Protein AF-A0A2V5JU66-F1 (afdb_monomer)

Structure (mmCIF, N/CA/C/O backbone):
data_AF-A0A2V5JU66-F1
#
_entry.id   AF-A0A2V5JU66-F1
#
loop_
_atom_site.group_PDB
_atom_site.id
_atom_site.type_symbol
_atom_site.label_atom_id
_atom_site.label_alt_id
_atom_site.label_comp_id
_atom_site.label_asym_id
_atom_site.label_entity_id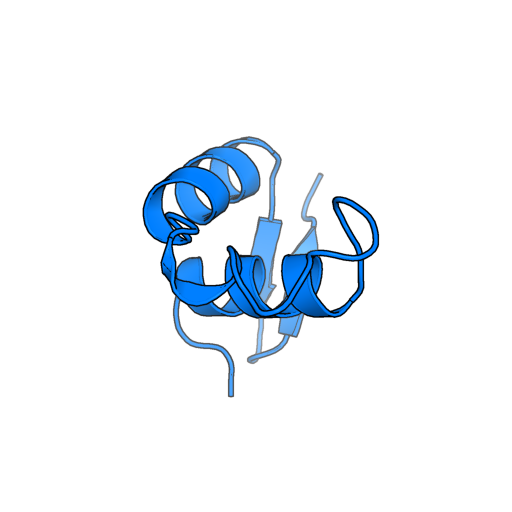
_atom_site.label_seq_id
_atom_site.pdbx_PDB_ins_code
_atom_site.Cartn_x
_atom_site.Cartn_y
_atom_site.Cartn_z
_atom_site.occupancy
_atom_site.B_iso_or_equiv
_atom_site.auth_seq_id
_atom_site.auth_comp_id
_atom_site.auth_asym_id
_atom_site.auth_atom_id
_atom_site.pdbx_PDB_model_num
ATOM 1 N N . MET A 1 1 ? 0.805 -14.519 -8.387 1.00 64.69 1 MET A N 1
ATOM 2 C CA . MET A 1 1 ? 1.660 -13.669 -9.235 1.00 64.69 1 MET A CA 1
ATOM 3 C C . MET A 1 1 ? 1.103 -12.268 -9.103 1.00 64.69 1 MET A C 1
ATOM 5 O O . MET A 1 1 ? -0.115 -12.148 -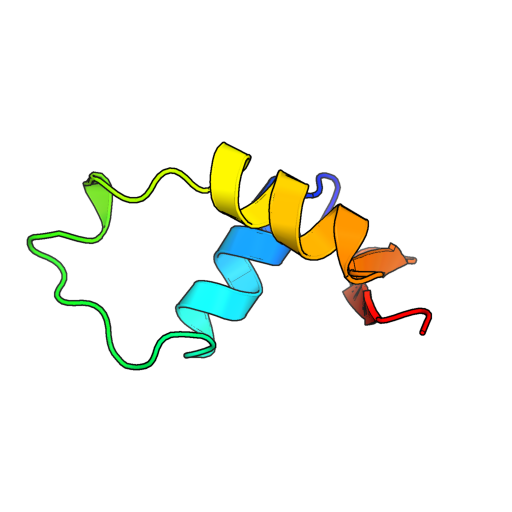9.101 1.00 64.69 1 MET A O 1
ATOM 9 N N . LEU A 1 2 ? 1.936 -11.264 -8.830 1.00 81.94 2 LEU A N 1
ATOM 10 C CA . LEU A 1 2 ? 1.462 -9.879 -8.845 1.00 81.94 2 LEU A CA 1
ATOM 11 C C . LEU A 1 2 ? 1.277 -9.477 -10.299 1.00 81.94 2 LEU A C 1
ATOM 13 O O . LEU A 1 2 ? 2.186 -9.709 -11.092 1.00 81.94 2 LEU A O 1
ATOM 17 N N . ASP A 1 3 ? 0.149 -8.862 -10.623 1.00 85.62 3 ASP A N 1
ATOM 18 C CA . ASP A 1 3 ? -0.131 -8.435 -11.996 1.00 85.62 3 ASP A CA 1
ATOM 19 C C . ASP A 1 3 ? -0.566 -6.966 -12.055 1.00 85.62 3 ASP A C 1
ATOM 21 O O . ASP A 1 3 ? -0.562 -6.351 -13.122 1.00 85.62 3 ASP A O 1
ATOM 25 N N . ARG A 1 4 ? -0.926 -6.371 -10.909 1.00 91.06 4 ARG A N 1
ATOM 26 C CA . ARG A 1 4 ? -1.419 -4.995 -10.823 1.00 91.06 4 ARG A CA 1
ATOM 27 C C . ARG A 1 4 ? -0.727 -4.208 -9.706 1.00 91.06 4 ARG A C 1
ATOM 29 O O . ARG A 1 4 ? -0.354 -4.787 -8.685 1.00 91.06 4 ARG A O 1
ATOM 36 N N . PRO A 1 5 ? -0.645 -2.870 -9.821 1.00 92.19 5 PRO A N 1
ATOM 37 C CA . PRO A 1 5 ? -0.121 -2.003 -8.761 1.00 92.19 5 PRO A CA 1
ATOM 38 C C . PRO A 1 5 ? -0.806 -2.184 -7.395 1.00 92.19 5 PRO A C 1
ATOM 40 O O . PRO A 1 5 ? -0.169 -2.036 -6.356 1.00 92.19 5 PRO A O 1
ATOM 43 N N . GLN A 1 6 ? -2.094 -2.539 -7.372 1.00 95.62 6 GLN A N 1
ATOM 44 C CA . GLN A 1 6 ? -2.830 -2.835 -6.138 1.00 95.62 6 GLN A CA 1
ATOM 45 C C . GLN A 1 6 ? -2.303 -4.074 -5.422 1.00 95.62 6 GLN A C 1
ATOM 47 O O . GLN A 1 6 ? -2.337 -4.115 -4.197 1.00 95.62 6 GLN A O 1
ATOM 52 N N . ASP A 1 7 ? -1.805 -5.061 -6.165 1.00 95.25 7 ASP A N 1
ATOM 53 C CA . ASP A 1 7 ? -1.253 -6.274 -5.571 1.00 95.25 7 ASP A CA 1
ATOM 54 C C . ASP A 1 7 ? 0.088 -5.946 -4.881 1.00 95.25 7 ASP A C 1
ATOM 56 O O . ASP A 1 7 ? 0.352 -6.443 -3.789 1.00 95.25 7 ASP A O 1
ATOM 60 N N . VAL A 1 8 ? 0.882 -5.024 -5.451 1.00 95.75 8 VAL A N 1
ATOM 61 C CA . VAL A 1 8 ? 2.084 -4.462 -4.800 1.00 95.75 8 VAL A CA 1
ATOM 62 C C . VAL A 1 8 ? 1.710 -3.697 -3.536 1.00 95.75 8 VAL A C 1
ATOM 64 O O . VAL A 1 8 ? 2.307 -3.918 -2.488 1.00 95.75 8 VAL A O 1
ATOM 67 N N . ALA A 1 9 ? 0.701 -2.825 -3.611 1.00 96.81 9 ALA A N 1
ATOM 68 C CA . ALA A 1 9 ? 0.219 -2.093 -2.444 1.00 96.81 9 ALA A CA 1
ATOM 69 C C . ALA A 1 9 ? -0.252 -3.041 -1.336 1.00 96.81 9 ALA A C 1
ATOM 71 O O . ALA A 1 9 ? 0.092 -2.840 -0.177 1.00 96.81 9 ALA A O 1
ATOM 72 N N . TYR A 1 10 ? -1.007 -4.084 -1.687 1.00 95.25 10 TYR A N 1
ATOM 73 C CA . TYR A 1 10 ? -1.454 -5.098 -0.740 1.00 95.25 10 TYR A CA 1
ATOM 74 C C . TYR A 1 10 ? -0.271 -5.804 -0.080 1.00 95.25 10 TYR A C 1
ATOM 76 O O . TYR A 1 10 ? -0.218 -5.854 1.146 1.00 95.25 10 TYR A O 1
ATOM 84 N N . GLN A 1 11 ? 0.689 -6.286 -0.875 1.00 95.12 11 GLN A N 1
ATOM 85 C CA . GLN A 1 11 ? 1.869 -6.977 -0.366 1.00 95.12 11 GLN A CA 1
ATOM 86 C C . GLN A 1 11 ? 2.673 -6.089 0.588 1.00 95.12 11 GLN A C 1
ATOM 88 O O . GLN A 1 11 ? 2.938 -6.498 1.710 1.00 95.12 11 GLN A O 1
ATOM 93 N N . LEU A 1 12 ? 3.018 -4.865 0.182 1.00 95.56 12 LEU A N 1
ATOM 94 C CA . LEU A 1 12 ? 3.840 -3.980 1.011 1.00 95.56 12 LEU A CA 1
ATOM 95 C C . LEU A 1 12 ? 3.131 -3.592 2.313 1.00 95.56 12 LEU A C 1
ATOM 97 O O . LEU A 1 12 ? 3.754 -3.523 3.369 1.00 95.56 12 LEU A O 1
ATOM 101 N N . VAL A 1 13 ? 1.820 -3.353 2.260 1.00 95.69 13 VAL A N 1
ATOM 102 C CA . VAL A 1 13 ? 1.015 -3.086 3.459 1.00 95.69 13 VAL A CA 1
ATOM 103 C C . VAL A 1 13 ? 1.005 -4.299 4.392 1.00 95.69 13 VAL A C 1
ATOM 105 O O . VAL A 1 13 ? 1.162 -4.123 5.597 1.00 95.69 13 VAL A O 1
ATOM 108 N N . ASP A 1 14 ? 0.841 -5.509 3.854 1.00 94.19 14 ASP A N 1
ATOM 109 C CA . ASP A 1 14 ? 0.842 -6.758 4.628 1.00 94.19 14 ASP A CA 1
ATOM 110 C C . ASP A 1 14 ? 2.229 -7.062 5.230 1.00 94.19 14 ASP A C 1
ATOM 112 O O . ASP A 1 14 ? 2.323 -7.525 6.363 1.00 94.19 14 ASP A O 1
ATOM 116 N N . GLU A 1 15 ? 3.305 -6.691 4.529 1.00 94.88 15 GLU A N 1
ATOM 117 C CA . GLU A 1 15 ? 4.697 -6.743 5.004 1.00 94.88 15 GLU A CA 1
ATOM 118 C C . GLU A 1 15 ? 5.036 -5.655 6.041 1.00 94.88 15 GLU A C 1
ATOM 120 O O . GLU A 1 15 ? 6.113 -5.676 6.640 1.00 94.88 15 GLU A O 1
ATOM 125 N N . GLY A 1 16 ? 4.118 -4.718 6.298 1.00 95.12 16 GLY A N 1
ATOM 126 C CA . GLY A 1 16 ? 4.255 -3.721 7.357 1.00 95.12 16 GLY A CA 1
ATOM 127 C C . GLY A 1 16 ? 4.808 -2.369 6.910 1.00 95.12 16 GLY A C 1
ATOM 128 O O . GLY A 1 16 ? 5.314 -1.628 7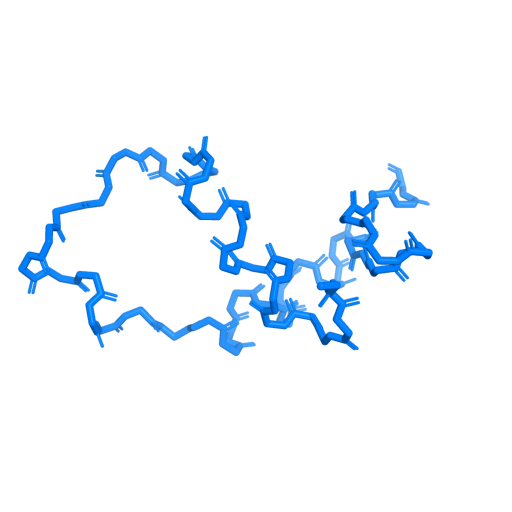.752 1.00 95.12 16 GLY A O 1
ATOM 129 N N . LEU A 1 17 ? 4.666 -1.993 5.632 1.00 94.56 17 LEU A N 1
ATOM 130 C CA . LEU A 1 17 ? 5.037 -0.663 5.116 1.00 94.56 17 LEU A CA 1
ATOM 131 C C . LEU A 1 17 ? 4.472 0.493 5.966 1.00 94.56 17 LEU A C 1
ATOM 133 O O . LEU A 1 17 ? 5.124 1.524 6.120 1.00 94.56 17 LEU A O 1
ATOM 137 N N . TYR A 1 18 ? 3.280 0.315 6.544 1.00 94.50 18 TYR A N 1
ATOM 138 C CA . TYR A 1 18 ? 2.633 1.285 7.439 1.00 94.50 18 TYR A CA 1
ATOM 139 C C . TYR A 1 18 ? 2.493 0.773 8.883 1.00 94.50 18 TYR A C 1
ATOM 141 O O . TYR A 1 18 ? 1.657 1.261 9.643 1.00 94.50 18 TYR A O 1
ATOM 149 N N . GLY A 1 19 ? 3.310 -0.211 9.267 1.00 95.12 19 GLY A N 1
ATOM 150 C CA . GLY A 1 19 ? 3.212 -0.911 10.545 1.00 95.12 19 GLY A CA 1
ATOM 151 C C . GLY A 1 19 ? 2.050 -1.906 10.605 1.00 95.12 19 GLY A C 1
ATOM 152 O O . GLY A 1 19 ? 1.455 -2.270 9.591 1.00 95.12 19 GLY A O 1
ATOM 153 N N . THR A 1 20 ? 1.731 -2.368 11.816 1.00 95.44 20 THR A N 1
ATOM 154 C CA . THR A 1 20 ? 0.650 -3.335 12.038 1.00 95.44 20 THR A CA 1
ATOM 155 C C . THR A 1 20 ? -0.712 -2.658 11.947 1.00 95.44 20 THR A C 1
ATOM 157 O O . THR A 1 20 ? -1.050 -1.800 12.763 1.00 95.44 20 THR A O 1
ATOM 160 N N . ILE A 1 21 ? -1.522 -3.092 10.986 1.00 95.06 21 ILE A N 1
ATOM 161 C CA . ILE A 1 21 ? -2.890 -2.612 10.803 1.00 95.06 21 ILE A CA 1
ATOM 162 C C . ILE A 1 21 ? -3.861 -3.546 11.542 1.00 95.06 21 ILE A C 1
ATOM 164 O O . ILE A 1 21 ? -3.858 -4.746 11.270 1.00 95.06 21 ILE A O 1
ATOM 168 N N . PRO A 1 22 ? -4.724 -3.026 12.435 1.00 95.69 22 PRO A N 1
ATOM 169 C CA . PRO A 1 22 ? -5.772 -3.818 13.073 1.00 95.69 22 PRO A CA 1
ATOM 170 C C . PRO A 1 22 ? -6.771 -4.419 12.073 1.00 95.69 22 PRO A C 1
ATOM 172 O O . PRO A 1 22 ? -7.244 -3.734 11.163 1.00 95.69 22 PRO A O 1
ATOM 175 N N . ASP A 1 23 ? -7.194 -5.663 12.314 1.00 94.62 23 ASP A N 1
ATOM 176 C CA . ASP A 1 23 ? -8.169 -6.371 11.466 1.00 94.62 23 ASP A CA 1
ATOM 177 C C . ASP A 1 23 ? -9.501 -5.622 11.327 1.00 94.62 23 ASP A C 1
ATOM 179 O O . ASP A 1 23 ? -10.132 -5.654 10.271 1.00 94.62 23 ASP A O 1
ATOM 183 N N . SER A 1 24 ? -9.902 -4.885 12.367 1.00 96.94 24 SER A N 1
ATOM 184 C CA . SER A 1 24 ? -11.132 -4.087 12.370 1.00 96.94 24 SER A CA 1
ATOM 185 C C . SER A 1 24 ? -11.141 -2.974 11.321 1.00 96.94 24 SER A C 1
ATOM 187 O O . SER A 1 24 ? -12.221 -2.554 10.904 1.00 96.94 24 SER A O 1
ATOM 189 N N . ILE A 1 25 ? -9.966 -2.504 10.883 1.00 95.62 25 ILE A N 1
ATOM 190 C CA . ILE A 1 25 ? -9.838 -1.442 9.878 1.00 95.62 25 ILE A CA 1
ATOM 191 C C . ILE A 1 25 ? -9.247 -1.925 8.547 1.00 95.62 25 ILE A C 1
ATOM 193 O O . ILE A 1 25 ? -9.335 -1.197 7.561 1.00 95.62 25 ILE A O 1
ATOM 197 N N . LYS A 1 26 ? -8.698 -3.150 8.479 1.00 93.31 26 LYS A N 1
ATOM 198 C CA . LYS A 1 26 ? -8.031 -3.693 7.276 1.00 93.31 26 LYS A CA 1
ATOM 199 C C . LYS A 1 26 ? -8.941 -3.671 6.040 1.00 93.31 26 LYS A C 1
ATOM 201 O O . LYS A 1 26 ? -8.493 -3.332 4.950 1.00 93.31 26 LYS A O 1
ATOM 206 N N . GLY A 1 27 ? -10.237 -3.941 6.220 1.00 94.25 27 GLY A N 1
ATOM 207 C CA . GLY A 1 27 ? -11.236 -3.908 5.143 1.00 94.25 27 GLY A CA 1
ATOM 208 C C . GLY A 1 27 ? -11.583 -2.513 4.600 1.00 94.25 27 GLY A C 1
ATOM 209 O O . GLY A 1 27 ? -12.249 -2.422 3.573 1.00 94.25 27 GLY A O 1
ATOM 210 N N . TYR A 1 28 ? -11.141 -1.437 5.257 1.00 96.19 28 TYR A N 1
ATOM 211 C CA . TYR A 1 28 ? -11.406 -0.051 4.849 1.00 96.19 28 TYR A CA 1
ATOM 212 C C . TYR A 1 28 ? -10.223 0.601 4.120 1.00 96.19 28 TYR A C 1
ATOM 214 O O . TYR A 1 28 ? -10.281 1.782 3.778 1.00 96.19 28 TYR A O 1
ATOM 222 N N . ILE A 1 29 ? -9.140 -0.143 3.887 1.00 95.94 29 ILE A N 1
ATOM 223 C CA . ILE A 1 29 ? -7.945 0.379 3.225 1.00 95.94 29 ILE A CA 1
ATOM 224 C C . ILE A 1 29 ? -8.189 0.500 1.723 1.00 95.94 29 ILE A C 1
ATOM 226 O O . ILE A 1 29 ? -8.482 -0.478 1.035 1.00 95.94 29 ILE A O 1
ATOM 230 N N . ASP A 1 30 ? -7.991 1.707 1.195 1.00 96.94 30 ASP A N 1
ATOM 231 C CA . ASP A 1 30 ? -8.023 1.954 -0.242 1.00 96.94 30 ASP A CA 1
ATOM 232 C C . ASP A 1 30 ? -6.655 1.648 -0.874 1.00 96.94 30 ASP A C 1
ATOM 234 O O . ASP A 1 30 ? -5.801 2.519 -1.073 1.00 96.94 30 ASP A O 1
ATOM 238 N N . TYR A 1 31 ? -6.461 0.377 -1.230 1.00 96.62 31 TYR A N 1
ATOM 239 C CA . TYR A 1 31 ? -5.259 -0.090 -1.921 1.00 96.62 31 TYR A CA 1
ATOM 240 C C . TYR A 1 31 ? -5.067 0.542 -3.305 1.00 96.62 31 TYR A C 1
ATOM 242 O O . TYR A 1 31 ? -3.948 0.557 -3.809 1.00 96.62 31 TYR A O 1
ATOM 250 N N . THR A 1 32 ? -6.109 1.108 -3.925 1.00 96.81 32 THR A N 1
ATOM 251 C CA . THR A 1 32 ? -5.972 1.798 -5.219 1.00 96.81 32 THR A CA 1
ATOM 252 C C . THR A 1 32 ? -5.261 3.135 -5.051 1.00 96.81 32 THR A C 1
ATOM 254 O O . THR A 1 32 ? -4.424 3.499 -5.879 1.00 96.81 32 THR A O 1
ATOM 257 N N . LYS A 1 33 ? -5.558 3.867 -3.972 1.00 97.56 33 LYS A N 1
ATOM 258 C CA . LYS A 1 33 ? -4.871 5.128 -3.657 1.00 97.56 33 LYS A CA 1
ATOM 259 C C . LYS A 1 33 ? -3.420 4.888 -3.273 1.00 97.56 33 LYS A C 1
ATOM 261 O O . LYS A 1 33 ? -2.546 5.548 -3.825 1.00 97.56 33 LYS A O 1
ATOM 266 N N . ILE A 1 34 ? -3.172 3.897 -2.418 1.00 97.31 34 ILE A N 1
ATOM 267 C CA . ILE A 1 34 ? -1.813 3.504 -2.028 1.00 97.31 34 ILE A CA 1
ATOM 268 C C . ILE A 1 34 ? -1.010 3.084 -3.263 1.00 97.31 34 ILE A C 1
ATOM 270 O O . ILE A 1 34 ? 0.086 3.586 -3.477 1.00 97.31 34 ILE A O 1
ATOM 274 N N . ALA A 1 35 ? -1.573 2.228 -4.119 1.00 97.00 35 ALA A N 1
ATOM 275 C CA . ALA A 1 35 ? -0.921 1.794 -5.351 1.00 97.00 35 ALA A CA 1
ATOM 276 C C . ALA A 1 35 ? -0.527 2.959 -6.263 1.00 97.00 35 ALA A C 1
ATOM 278 O O . ALA A 1 35 ? 0.590 2.983 -6.771 1.00 97.00 35 ALA A O 1
ATOM 279 N N . ARG A 1 36 ? -1.415 3.944 -6.449 1.00 96.88 36 ARG A N 1
ATOM 280 C CA . ARG A 1 36 ? -1.109 5.144 -7.240 1.00 96.88 36 ARG A CA 1
ATOM 281 C C . ARG A 1 36 ? 0.095 5.891 -6.669 1.00 96.88 36 ARG A C 1
ATOM 283 O O . ARG A 1 36 ? 0.982 6.281 -7.424 1.00 96.88 36 ARG A O 1
ATOM 290 N N . ASP A 1 37 ? 0.108 6.100 -5.359 1.00 97.38 37 ASP A N 1
ATOM 291 C CA . ASP A 1 37 ? 1.168 6.850 -4.692 1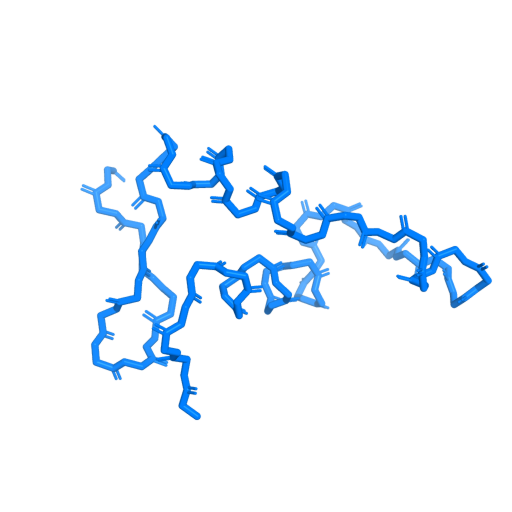.00 97.38 37 ASP A CA 1
ATOM 292 C C . ASP A 1 37 ? 2.500 6.074 -4.742 1.00 97.38 37 ASP A C 1
ATOM 294 O O . ASP A 1 37 ? 3.536 6.654 -5.055 1.00 97.38 37 ASP A O 1
ATOM 298 N N . LEU A 1 38 ? 2.462 4.752 -4.559 1.00 96.38 38 LEU A N 1
ATOM 299 C CA . LEU A 1 38 ? 3.610 3.857 -4.726 1.00 96.38 38 LEU A CA 1
ATOM 300 C C . LEU A 1 38 ? 4.164 3.878 -6.157 1.00 96.38 38 LEU A C 1
ATOM 302 O O . LEU A 1 38 ? 5.377 3.953 -6.342 1.00 96.38 38 LEU A O 1
ATOM 306 N N . THR A 1 39 ? 3.305 3.880 -7.179 1.00 95.62 39 THR A N 1
ATOM 307 C CA . THR A 1 39 ? 3.742 4.009 -8.578 1.00 95.62 39 THR A CA 1
ATOM 308 C C . THR A 1 39 ? 4.456 5.337 -8.831 1.00 95.62 39 THR A C 1
ATOM 310 O O . THR A 1 39 ? 5.481 5.351 -9.507 1.00 95.62 39 THR A O 1
ATOM 313 N N . LEU A 1 40 ? 3.975 6.444 -8.254 1.00 95.94 40 LEU A N 1
ATOM 314 C CA . LEU A 1 40 ? 4.662 7.741 -8.337 1.00 95.94 40 LEU A CA 1
ATOM 315 C C . LEU A 1 40 ? 6.015 7.747 -7.608 1.00 95.94 40 LEU A C 1
ATOM 317 O O . LEU A 1 40 ? 6.893 8.525 -7.968 1.00 95.94 40 LEU A O 1
ATOM 321 N N . GLN A 1 41 ? 6.186 6.880 -6.610 1.00 95.12 41 GLN A N 1
ATOM 322 C CA . GLN A 1 41 ? 7.444 6.671 -5.887 1.00 95.12 41 GLN A CA 1
ATOM 323 C C . GLN A 1 41 ? 8.385 5.671 -6.574 1.00 95.12 41 GLN A C 1
ATOM 325 O O . GLN A 1 41 ? 9.485 5.453 -6.077 1.00 95.12 41 GLN A O 1
ATOM 330 N N . GLY A 1 42 ? 7.982 5.062 -7.695 1.00 95.12 42 GLY A N 1
ATOM 331 C CA . GLY A 1 42 ? 8.828 4.123 -8.430 1.00 95.12 42 GLY A CA 1
ATOM 332 C C . GLY A 1 42 ? 8.558 2.646 -8.178 1.00 95.12 42 GLY A C 1
ATOM 333 O O . GLY A 1 42 ? 9.300 1.807 -8.683 1.00 95.12 42 GLY A O 1
ATOM 334 N N . TRP A 1 43 ? 7.523 2.295 -7.419 1.00 96.25 43 TRP A N 1
ATOM 335 C CA . TRP A 1 43 ? 7.149 0.898 -7.229 1.00 96.25 43 TRP A CA 1
ATOM 336 C C . TRP A 1 43 ? 6.351 0.369 -8.417 1.00 96.25 43 TRP A C 1
ATOM 338 O O . TRP A 1 43 ? 5.371 0.967 -8.865 1.00 96.25 43 TRP A O 1
ATOM 348 N N . THR A 1 44 ? 6.753 -0.800 -8.902 1.00 93.31 44 THR A N 1
ATOM 349 C CA . THR A 1 44 ? 6.109 -1.498 -10.012 1.00 93.31 44 THR A CA 1
ATOM 350 C C . THR A 1 44 ? 6.183 -3.014 -9.823 1.00 93.31 44 THR A C 1
ATOM 352 O O . THR A 1 44 ? 6.800 -3.515 -8.883 1.00 93.31 44 THR A O 1
ATOM 355 N N . VAL A 1 45 ? 5.537 -3.752 -10.720 1.00 93.25 45 VAL A N 1
ATOM 356 C CA . VAL A 1 45 ? 5.639 -5.208 -10.812 1.00 93.25 45 VAL A CA 1
ATOM 357 C C . VAL A 1 45 ? 6.634 -5.562 -11.914 1.00 93.25 45 VAL A C 1
ATOM 359 O O . VAL A 1 45 ? 6.430 -5.203 -13.072 1.00 93.25 45 VAL A O 1
ATOM 362 N N . VAL A 1 46 ? 7.677 -6.320 -11.577 1.00 92.56 46 VAL A N 1
ATOM 363 C CA . VAL A 1 46 ? 8.615 -6.903 -12.547 1.00 92.56 46 VAL A CA 1
ATOM 364 C C . VAL A 1 46 ? 8.643 -8.411 -12.339 1.00 92.56 46 VAL A C 1
ATOM 366 O O . VAL A 1 46 ? 8.959 -8.880 -11.251 1.00 92.56 46 VAL A O 1
ATOM 369 N N . ASN A 1 47 ? 8.287 -9.185 -13.368 1.00 92.00 47 ASN A N 1
ATOM 370 C CA . ASN A 1 47 ? 8.235 -10.655 -13.308 1.00 92.00 47 ASN A CA 1
ATOM 371 C C . ASN A 1 47 ? 7.419 -11.204 -12.117 1.00 92.00 47 ASN A C 1
ATOM 373 O O . ASN A 1 47 ? 7.774 -12.219 -11.522 1.00 92.00 47 ASN A O 1
ATOM 377 N N . GLY A 1 48 ? 6.328 -10.522 -11.755 1.00 90.75 48 GLY A N 1
ATOM 378 C CA . GLY A 1 48 ? 5.468 -10.913 -10.637 1.00 90.75 48 GLY A CA 1
ATOM 379 C C . GLY A 1 48 ? 5.997 -10.546 -9.248 1.00 90.75 48 GLY A C 1
ATOM 380 O O . GLY A 1 48 ? 5.426 -11.013 -8.265 1.00 90.75 48 GLY A O 1
ATOM 381 N N . VAL A 1 49 ? 7.050 -9.727 -9.164 1.00 91.62 49 VAL A N 1
ATOM 382 C CA . VAL A 1 49 ? 7.684 -9.277 -7.917 1.00 91.62 49 VAL A CA 1
ATOM 383 C C . VAL A 1 49 ? 7.570 -7.757 -7.789 1.00 91.62 49 VAL A C 1
ATOM 385 O O . VAL A 1 49 ? 7.815 -7.025 -8.752 1.00 91.62 49 VAL A O 1
ATOM 388 N N . ALA A 1 50 ? 7.220 -7.275 -6.596 1.00 94.31 50 ALA A N 1
ATOM 389 C CA . ALA A 1 50 ? 7.235 -5.854 -6.269 1.00 94.31 50 ALA A CA 1
ATOM 390 C C . ALA A 1 50 ? 8.676 -5.323 -6.319 1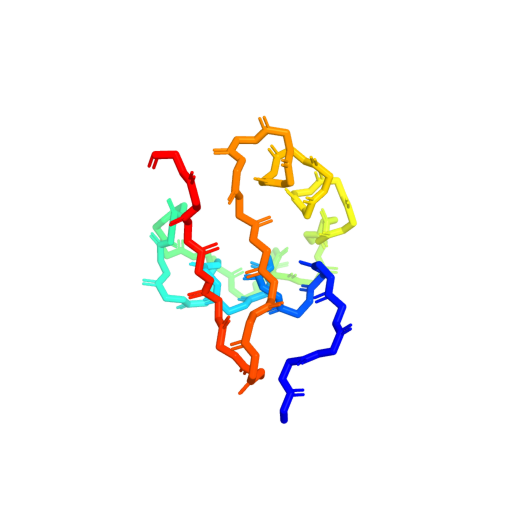.00 94.31 50 ALA A C 1
ATOM 392 O O . ALA A 1 50 ? 9.546 -5.804 -5.598 1.00 94.31 50 ALA A O 1
ATOM 393 N N . THR A 1 51 ? 8.942 -4.351 -7.187 1.00 94.00 51 THR A N 1
ATOM 394 C CA . THR A 1 51 ? 10.282 -3.792 -7.408 1.00 94.00 51 THR A CA 1
ATOM 395 C C . THR A 1 51 ? 10.222 -2.270 -7.382 1.00 94.00 51 THR A C 1
ATOM 397 O O . 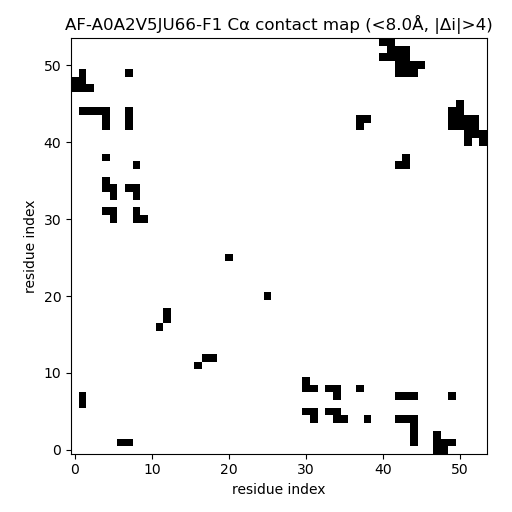THR A 1 51 ? 9.360 -1.679 -8.032 1.00 94.00 51 THR A O 1
ATOM 400 N N . CYS A 1 52 ? 11.153 -1.641 -6.663 1.00 93.69 52 CYS A N 1
ATOM 401 C CA . CYS A 1 52 ? 11.392 -0.200 -6.723 1.00 93.69 52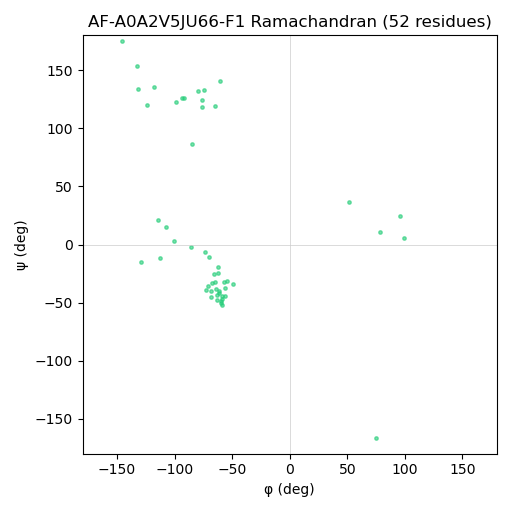 CYS A CA 1
ATOM 402 C C . CYS A 1 52 ? 12.469 0.091 -7.777 1.00 93.69 52 CYS A C 1
ATOM 404 O O . CYS A 1 52 ? 13.542 -0.509 -7.732 1.00 93.69 52 CYS A O 1
ATOM 406 N N . ILE A 1 53 ? 12.171 0.969 -8.738 1.00 90.44 53 ILE A N 1
ATOM 407 C CA . ILE A 1 53 ? 13.069 1.302 -9.863 1.00 90.44 53 ILE A CA 1
ATOM 408 C C . ILE A 1 53 ? 13.716 2.696 -9.752 1.00 90.44 53 ILE A C 1
ATOM 410 O O . ILE A 1 53 ? 14.252 3.195 -10.741 1.00 90.44 53 ILE A O 1
ATOM 414 N N . TYR A 1 54 ? 13.669 3.303 -8.562 1.00 69.94 54 TYR A N 1
ATOM 415 C CA . TYR A 1 54 ? 14.355 4.547 -8.192 1.00 69.94 54 TYR A CA 1
ATOM 4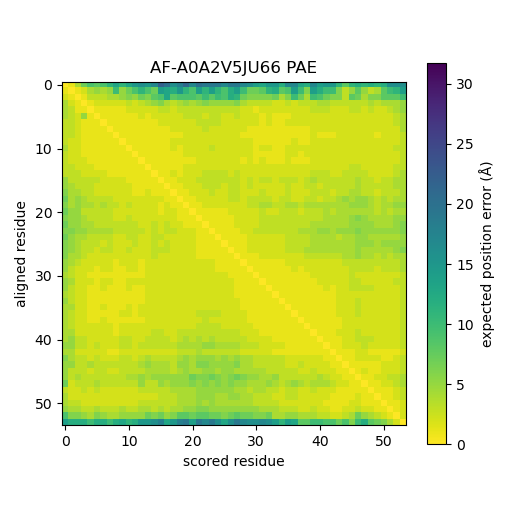16 C C . TYR A 1 54 ? 15.305 4.323 -7.017 1.00 69.94 54 TYR A C 1
ATOM 418 O O . TYR A 1 54 ? 14.978 3.462 -6.165 1.00 69.94 54 TYR A O 1
#

Secondary structure (DSSP, 8-state):
---SHH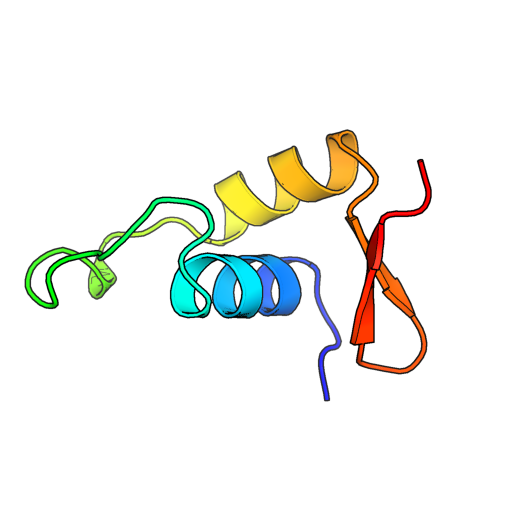HHHHHHHHTTTT-PPPHHHHTT--HHHHHHHHHHTTEEEETTEEEE--

Organism: NCBI:txid2211139

Sequence (54 aa):
MLDRPQDVAYQLVDEGLYGTIPDSIKGYIDYTKIARDLTLQGWTVVNGVATCIY

InterPro domains:
  IPR009899 Antirestriction [PF07275] (6-45)
  IPR041893 Antirestriction protein ArdA, domain 3 [G3DSA:1.10.10.1190] (1-54)

Radius of gyration: 10.99 Å; Cα contacts (8 Å, |Δi|>4): 56; chains: 1; bounding box: 26×21×26 Å

pLDDT: mean 93.5, std 5.83, range [64.69, 97.56]

Foldseek 3Di:
DDDALLVLLVVCVVVQVPHDDDPVCPVVDDSVVSSVVVVVQQWDADPNDTDRPD

Nearest PDB structures (foldseek):
  2w82-assembly1_B  TM=8.509E-01  e=1.806E-02  Enterococcus faecalis

Mean predicted aligned error: 3.01 Å

Solvent-accessible surface area (backbone atoms only — not comparable to full-atom values): 3231 Å² total; per-residue (Å²): 122,46,86,49,55,42,48,42,32,48,50,44,46,73,76,34,76,80,44,90,74,57,75,93,53,56,87,72,61,61,38,64,62,50,15,53,55,39,43,77,68,31,42,42,72,54,98,44,36,76,40,69,80,110